Protein AF-A0A8T5TMB3-F1 (afdb_monomer)

Radius of gyration: 15.66 Å; Cα contacts (8 Å, |Δi|>4): 153; chains: 1; bounding box: 39×26×46 Å

Structure (mmCIF, N/CA/C/O backbone):
data_AF-A0A8T5TMB3-F1
#
_entry.id   AF-A0A8T5TMB3-F1
#
loop_
_atom_site.group_PDB
_atom_site.id
_atom_site.type_symbol
_atom_site.label_atom_id
_atom_site.label_alt_id
_atom_site.label_comp_id
_atom_site.label_asym_id
_atom_site.label_entity_id
_atom_site.label_seq_id
_atom_site.pdbx_PDB_ins_code
_atom_site.Cartn_x
_atom_site.Cartn_y
_atom_site.Cartn_z
_atom_site.occupancy
_atom_site.B_iso_or_equiv
_atom_site.auth_seq_id
_atom_site.auth_comp_id
_atom_site.auth_asym_id
_atom_site.auth_atom_id
_atom_site.pdbx_PDB_model_num
ATOM 1 N N . MET A 1 1 ? -7.962 -0.215 -18.613 1.00 55.12 1 MET A N 1
ATOM 2 C CA . MET A 1 1 ? -7.449 0.287 -17.325 1.00 55.12 1 MET A CA 1
ATOM 3 C C . MET A 1 1 ? -5.938 0.270 -17.401 1.00 55.12 1 MET A C 1
ATOM 5 O O . MET A 1 1 ? -5.398 -0.727 -17.871 1.00 55.12 1 MET A O 1
ATOM 9 N N . SER A 1 2 ? -5.274 1.364 -17.041 1.00 71.50 2 SER A N 1
ATOM 10 C CA . SER A 1 2 ? -3.811 1.391 -16.926 1.00 71.50 2 SER A CA 1
ATOM 11 C C . SER A 1 2 ? -3.353 0.555 -15.717 1.00 71.50 2 SER A C 1
ATOM 13 O O . SER A 1 2 ? -4.128 0.351 -14.783 1.00 71.50 2 SER A O 1
ATOM 15 N N . ARG A 1 3 ? -2.110 0.050 -15.717 1.00 74.00 3 ARG A N 1
ATOM 16 C CA . ARG A 1 3 ? -1.543 -0.729 -14.592 1.00 74.00 3 ARG A CA 1
ATOM 17 C C . ARG A 1 3 ? -1.651 0.045 -13.266 1.00 74.00 3 ARG A C 1
ATOM 19 O O . ARG A 1 3 ? -2.140 -0.473 -12.269 1.00 74.00 3 ARG A O 1
ATOM 26 N N . THR A 1 4 ? -1.335 1.335 -13.295 1.00 78.31 4 THR A N 1
ATOM 27 C CA . THR A 1 4 ? -1.426 2.238 -12.140 1.00 78.31 4 THR A CA 1
ATOM 28 C C . THR A 1 4 ? -2.857 2.390 -11.600 1.00 78.31 4 THR A C 1
ATOM 30 O O . THR A 1 4 ? -3.057 2.427 -10.386 1.00 78.31 4 THR A O 1
ATOM 33 N N . GLU A 1 5 ? -3.874 2.415 -12.472 1.00 83.38 5 GLU A N 1
ATOM 34 C CA . GLU A 1 5 ? -5.285 2.404 -12.047 1.00 83.38 5 GLU A CA 1
ATOM 35 C C . GLU A 1 5 ? -5.655 1.101 -11.327 1.00 83.38 5 GLU A C 1
ATOM 37 O O . GLU A 1 5 ? -6.440 1.131 -10.379 1.00 83.38 5 GLU A O 1
ATOM 42 N N . GLN A 1 6 ? -5.088 -0.035 -11.748 1.00 87.50 6 GLN A N 1
ATOM 43 C CA . GLN A 1 6 ? -5.329 -1.328 -11.104 1.00 87.50 6 GLN A CA 1
ATOM 44 C C . GLN A 1 6 ? -4.729 -1.362 -9.698 1.00 87.50 6 GLN A C 1
ATOM 46 O O . GLN A 1 6 ? -5.440 -1.709 -8.757 1.00 87.50 6 GLN A O 1
ATOM 51 N N . HIS A 1 7 ? -3.478 -0.929 -9.521 1.00 90.31 7 HIS A N 1
ATOM 52 C CA . HIS A 1 7 ? -2.852 -0.888 -8.195 1.00 90.31 7 HIS A CA 1
ATOM 53 C C . HIS A 1 7 ? -3.610 0.020 -7.224 1.00 90.31 7 HIS A C 1
ATOM 55 O O . HIS A 1 7 ? -3.914 -0.384 -6.099 1.00 90.31 7 HIS A O 1
ATOM 61 N N . ALA A 1 8 ? -3.997 1.219 -7.675 1.00 92.50 8 ALA A N 1
ATOM 62 C CA . ALA A 1 8 ? -4.831 2.126 -6.891 1.00 92.50 8 ALA A CA 1
ATOM 63 C C . ALA A 1 8 ? -6.172 1.484 -6.496 1.00 92.50 8 ALA A C 1
ATOM 65 O O . ALA A 1 8 ? -6.583 1.580 -5.337 1.00 92.50 8 ALA A O 1
ATOM 66 N N . ALA A 1 9 ? -6.838 0.807 -7.437 1.00 93.94 9 ALA A N 1
ATOM 67 C CA . ALA A 1 9 ? -8.110 0.138 -7.187 1.00 93.94 9 ALA A CA 1
ATOM 68 C C . ALA A 1 9 ? -7.972 -1.017 -6.184 1.00 93.94 9 ALA A C 1
ATOM 70 O O . ALA A 1 9 ? -8.788 -1.126 -5.269 1.00 93.94 9 ALA A O 1
ATOM 71 N N . PHE A 1 10 ? -6.935 -1.847 -6.313 1.00 93.62 10 PHE A N 1
ATOM 72 C CA . PHE A 1 10 ? -6.689 -2.963 -5.403 1.00 93.62 10 PHE A CA 1
ATOM 73 C C . PHE A 1 10 ? -6.391 -2.496 -3.982 1.00 93.62 10 PHE A C 1
ATOM 75 O O . PHE A 1 10 ? -7.020 -2.972 -3.034 1.00 93.62 10 PHE A O 1
ATOM 82 N N . GLY A 1 11 ? -5.485 -1.529 -3.823 1.00 95.50 11 GLY A N 1
ATOM 83 C CA . GLY A 1 11 ? -5.178 -0.984 -2.505 1.00 95.50 11 GLY A CA 1
ATOM 84 C C . GLY A 1 11 ? -6.400 -0.336 -1.858 1.00 95.50 11 GLY A C 1
ATOM 85 O O . GLY A 1 11 ? -6.679 -0.599 -0.687 1.00 95.50 11 GLY A O 1
ATOM 86 N N . PHE A 1 12 ? -7.182 0.435 -2.625 1.00 97.19 12 PHE A N 1
ATOM 87 C CA . PHE A 1 12 ? -8.439 1.008 -2.143 1.00 97.19 12 PHE A CA 1
ATOM 88 C C . PHE A 1 12 ? -9.435 -0.070 -1.700 1.00 97.19 12 PHE A C 1
ATOM 90 O O . PHE A 1 12 ? -9.963 0.027 -0.597 1.00 97.19 12 PHE A O 1
ATOM 97 N N . LEU A 1 13 ? -9.674 -1.104 -2.513 1.00 96.50 13 LEU A N 1
ATOM 98 C CA . LEU A 1 13 ? -10.630 -2.176 -2.210 1.00 96.50 13 LEU A CA 1
ATOM 99 C C . LEU A 1 13 ? -10.287 -2.888 -0.890 1.00 96.50 13 LEU A C 1
ATOM 101 O O . LEU A 1 13 ? -11.155 -3.098 -0.037 1.00 96.50 13 LEU A O 1
ATOM 105 N N . ILE A 1 14 ? -9.010 -3.235 -0.713 1.00 96.69 14 ILE A N 1
ATOM 106 C CA . ILE A 1 14 ? -8.526 -3.932 0.483 1.00 96.69 14 ILE A CA 1
ATOM 107 C C . ILE A 1 14 ? -8.619 -3.009 1.700 1.00 96.69 14 ILE A C 1
ATOM 109 O O . ILE A 1 14 ? -9.196 -3.385 2.721 1.00 96.69 14 ILE A O 1
ATOM 113 N N . TYR A 1 15 ? -8.107 -1.780 1.593 1.00 97.88 15 TYR A N 1
ATOM 114 C CA . TYR A 1 15 ? -8.109 -0.843 2.713 1.00 97.88 15 TYR A CA 1
ATOM 115 C C . TYR A 1 15 ? -9.520 -0.407 3.115 1.00 97.88 15 TYR A C 1
ATOM 117 O O . TYR A 1 15 ? -9.805 -0.294 4.303 1.00 97.88 15 TYR A O 1
ATOM 125 N N . TYR A 1 16 ? -10.425 -0.202 2.157 1.00 98.00 16 TYR A N 1
ATOM 126 C CA . TYR A 1 16 ? -11.810 0.169 2.443 1.00 98.00 16 TYR A CA 1
ATOM 127 C C . TYR A 1 16 ? -12.529 -0.927 3.237 1.00 98.00 16 TYR A C 1
ATOM 129 O O . TYR A 1 16 ? -13.231 -0.633 4.203 1.00 98.00 16 TYR A O 1
ATOM 137 N N . SER A 1 17 ? -12.271 -2.196 2.906 1.00 97.50 17 SER A N 1
ATOM 138 C CA . SER A 1 17 ? -12.783 -3.336 3.674 1.00 97.50 17 SER A CA 1
ATOM 139 C C . SER A 1 17 ? -12.244 -3.333 5.110 1.00 97.50 17 SER A C 1
ATOM 141 O O . SER A 1 17 ? -13.013 -3.481 6.058 1.00 97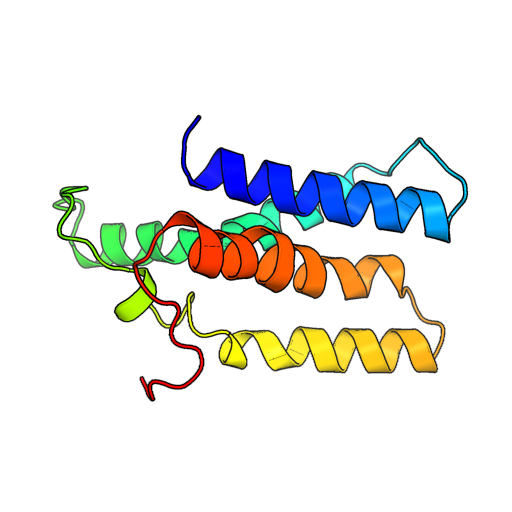.50 17 SER A O 1
ATOM 143 N N . ILE A 1 18 ? -10.940 -3.089 5.290 1.00 96.50 18 ILE A N 1
ATOM 144 C CA . ILE A 1 18 ? -10.317 -2.954 6.618 1.00 96.50 18 ILE A CA 1
ATOM 145 C C . ILE A 1 18 ? -10.936 -1.786 7.393 1.00 96.50 18 ILE A C 1
ATOM 147 O O . ILE A 1 18 ? -11.274 -1.938 8.564 1.00 96.50 18 ILE A O 1
ATOM 151 N N . TYR A 1 19 ? -11.127 -0.637 6.744 1.00 97.38 19 TYR A N 1
ATOM 152 C CA . TYR A 1 19 ? -11.714 0.553 7.350 1.00 97.38 19 TYR A CA 1
ATOM 153 C C . TYR A 1 19 ? -13.131 0.287 7.871 1.00 97.38 19 TYR A C 1
ATOM 155 O O . TYR A 1 19 ? -13.421 0.616 9.024 1.00 97.38 19 TYR A O 1
ATOM 163 N N . ILE A 1 20 ? -13.993 -0.342 7.062 1.00 97.75 20 ILE A N 1
ATOM 164 C CA . ILE A 1 20 ? -15.359 -0.700 7.471 1.00 97.75 20 ILE A CA 1
ATOM 165 C C . ILE A 1 20 ? -15.320 -1.657 8.661 1.00 97.75 20 ILE A C 1
ATOM 167 O O . ILE A 1 20 ? -16.009 -1.421 9.649 1.00 97.75 20 ILE A O 1
ATOM 171 N N . LEU A 1 21 ? -14.503 -2.712 8.598 1.00 96.50 21 LEU A N 1
ATOM 172 C CA . LEU A 1 21 ? -14.411 -3.698 9.677 1.00 96.50 21 LEU A CA 1
ATOM 173 C C . LEU A 1 21 ? -13.883 -3.091 10.983 1.00 96.50 21 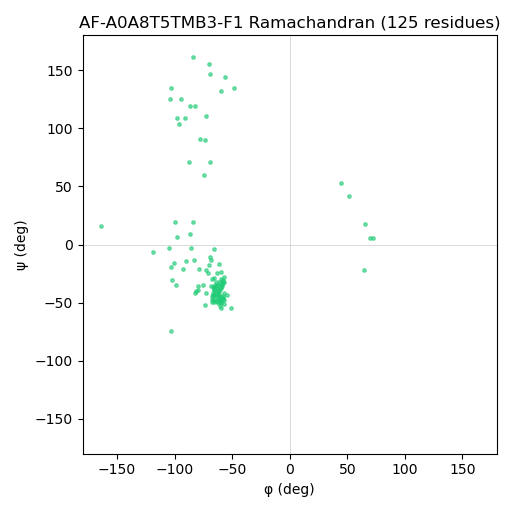LEU A C 1
ATOM 175 O O . LEU A 1 21 ? -14.321 -3.483 12.060 1.00 96.50 21 LEU A O 1
ATOM 179 N N . TRP A 1 22 ? -12.964 -2.129 10.897 1.00 94.12 22 TRP A N 1
ATOM 180 C CA . TRP A 1 22 ? -12.358 -1.498 12.067 1.00 94.12 22 TRP A CA 1
ATOM 181 C C . TRP A 1 22 ? -13.252 -0.423 12.695 1.00 94.12 22 TRP A C 1
ATOM 183 O O . TRP A 1 22 ? -13.294 -0.284 13.915 1.00 94.12 22 TRP A O 1
ATOM 193 N N . THR A 1 23 ? -13.938 0.376 11.875 1.00 95.25 23 THR A N 1
ATOM 194 C CA . THR A 1 23 ? -14.691 1.556 12.342 1.00 95.25 23 THR A CA 1
ATOM 195 C C . THR A 1 23 ? -16.199 1.345 12.404 1.00 95.25 23 THR A C 1
ATOM 197 O O . THR A 1 23 ? -16.892 2.124 13.053 1.00 95.25 23 THR A O 1
ATOM 200 N N . GLY A 1 24 ? -16.723 0.347 11.691 1.00 96.94 24 GLY A N 1
ATOM 201 C CA . GLY A 1 24 ? -18.155 0.183 11.437 1.00 96.94 24 GLY A CA 1
ATOM 202 C C . GLY A 1 24 ? -18.752 1.231 10.487 1.00 96.94 24 GLY A C 1
ATOM 203 O O . GLY A 1 24 ? -19.967 1.255 10.305 1.00 96.94 24 GLY A O 1
ATOM 204 N N . SER A 1 25 ? -17.937 2.111 9.888 1.00 96.38 25 SER A N 1
ATOM 205 C CA . SER A 1 25 ? -18.395 3.203 9.023 1.00 96.38 25 SER A CA 1
ATOM 206 C C . SER A 1 25 ? -18.182 2.889 7.544 1.00 96.38 25 SER A C 1
ATOM 208 O O . SER A 1 25 ? -17.092 2.509 7.125 1.00 96.38 25 SER A O 1
ATOM 210 N N . PHE A 1 26 ? -19.202 3.157 6.726 1.00 96.81 26 PHE A N 1
ATOM 211 C CA . PHE A 1 26 ? -19.088 3.157 5.262 1.00 96.81 26 PHE A CA 1
ATOM 212 C C . PHE A 1 26 ? -18.551 4.484 4.704 1.00 96.81 26 PHE A C 1
ATOM 214 O O . PHE A 1 26 ? -18.170 4.556 3.535 1.00 96.81 26 PHE A O 1
ATOM 221 N N . ILE A 1 27 ? -18.514 5.538 5.524 1.00 96.75 27 ILE A N 1
ATOM 222 C CA . ILE A 1 27 ? -18.059 6.872 5.129 1.00 96.75 27 ILE A CA 1
ATOM 223 C C . ILE A 1 27 ? -16.592 7.009 5.522 1.00 96.75 27 ILE A C 1
ATOM 225 O O . ILE A 1 27 ? -16.278 7.213 6.694 1.00 96.75 27 ILE A O 1
ATOM 229 N N . MET A 1 28 ? -15.703 6.903 4.536 1.00 96.44 28 MET A N 1
ATOM 230 C CA . MET A 1 28 ? -14.262 7.032 4.732 1.00 96.44 28 MET A CA 1
ATOM 231 C C . MET A 1 28 ? -13.806 8.476 4.469 1.00 96.44 28 MET A C 1
ATOM 233 O O . MET A 1 28 ? -14.063 9.004 3.385 1.00 96.44 28 MET A O 1
ATOM 237 N N . PRO A 1 29 ? -13.111 9.128 5.420 1.00 96.12 29 PRO A N 1
ATOM 238 C CA . PRO A 1 29 ? -12.555 10.458 5.201 1.00 96.12 29 PRO A CA 1
ATOM 239 C C . PRO A 1 29 ? -11.629 10.522 3.981 1.00 96.12 29 PRO A C 1
ATOM 241 O O . PRO A 1 29 ? -10.849 9.604 3.721 1.00 96.12 29 PRO A O 1
ATOM 244 N N . SER A 1 30 ? -11.663 11.646 3.264 1.00 96.00 30 SER A N 1
ATOM 245 C CA . SER A 1 30 ? -10.925 11.831 2.006 1.00 96.00 30 SER A CA 1
ATOM 246 C C . SER A 1 30 ? -9.414 11.654 2.144 1.00 96.00 30 SER A C 1
ATOM 248 O O . SER A 1 30 ? -8.781 11.124 1.237 1.00 96.00 30 SER A O 1
ATOM 250 N N . TYR A 1 31 ? -8.825 12.027 3.282 1.00 95.88 31 TYR A N 1
ATOM 251 C CA . TYR A 1 31 ? -7.388 11.853 3.504 1.00 95.88 31 TYR A CA 1
ATOM 252 C C . TYR A 1 31 ? -6.968 10.376 3.528 1.00 95.88 31 TYR A C 1
ATOM 254 O O . TYR A 1 31 ? -5.882 10.061 3.047 1.00 95.88 31 TYR A O 1
ATOM 262 N N . TYR A 1 32 ? -7.819 9.4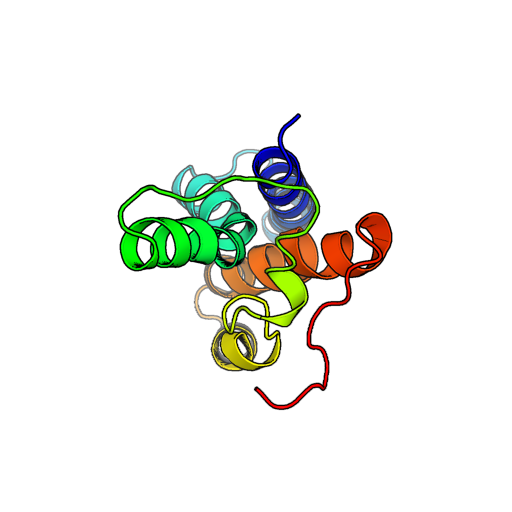59 4.005 1.00 96.81 32 TYR A N 1
ATOM 263 C CA . TYR A 1 32 ? -7.565 8.019 3.900 1.00 96.81 32 TYR A CA 1
ATOM 264 C C . TYR A 1 32 ? -7.585 7.550 2.445 1.00 96.81 32 TYR A C 1
ATOM 266 O O . TYR A 1 32 ? -6.692 6.813 2.037 1.00 96.81 32 TYR A O 1
ATOM 274 N N . ILE A 1 33 ? -8.563 8.022 1.661 1.00 96.50 33 ILE A N 1
ATOM 275 C CA . ILE A 1 33 ? -8.709 7.697 0.233 1.00 96.50 33 ILE A CA 1
ATOM 276 C C . ILE A 1 33 ? -7.471 8.157 -0.545 1.00 96.50 33 ILE A C 1
ATOM 278 O O . ILE A 1 33 ? -6.836 7.365 -1.238 1.00 96.50 33 ILE A O 1
ATOM 282 N N . SER A 1 34 ? -7.089 9.425 -0.396 1.00 95.94 34 SER A N 1
ATOM 283 C CA . SER A 1 34 ? -5.921 9.977 -1.083 1.00 95.94 34 SER A CA 1
ATOM 284 C C . SER A 1 34 ? -4.636 9.257 -0.678 1.00 95.94 34 SER A C 1
ATOM 286 O O . SER A 1 34 ? -3.798 8.972 -1.530 1.00 95.94 34 SER A O 1
ATOM 288 N N . SER A 1 35 ? -4.496 8.919 0.608 1.00 96.50 35 SER A N 1
ATOM 289 C CA . SER A 1 35 ? -3.307 8.231 1.115 1.00 96.50 35 SER A CA 1
ATOM 290 C C 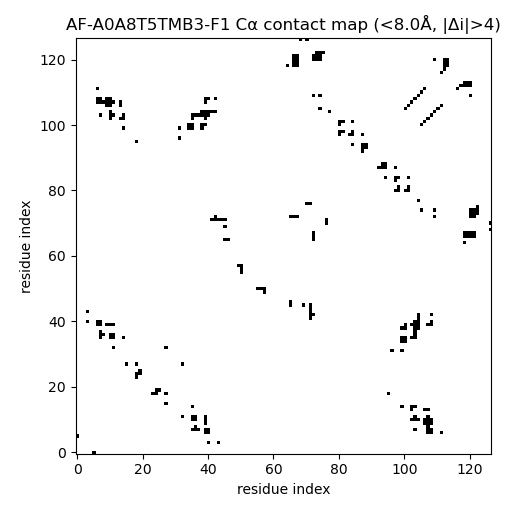. SER A 1 35 ? -3.207 6.805 0.578 1.00 96.50 35 SER A C 1
ATOM 292 O O . SER A 1 35 ? -2.129 6.409 0.142 1.00 96.50 35 SER A O 1
ATOM 294 N N . ILE A 1 36 ? -4.305 6.036 0.564 1.00 97.75 36 ILE A N 1
ATOM 295 C CA . ILE A 1 36 ? -4.255 4.663 0.048 1.00 97.75 36 ILE A CA 1
ATOM 296 C C . ILE A 1 36 ? -3.972 4.646 -1.449 1.00 97.75 36 ILE A C 1
ATOM 298 O O . ILE A 1 36 ? -3.133 3.864 -1.884 1.00 97.75 36 ILE A O 1
ATOM 302 N N . ILE A 1 37 ? -4.582 5.545 -2.226 1.00 96.25 37 ILE A N 1
ATOM 303 C CA . ILE A 1 37 ? -4.294 5.665 -3.659 1.00 96.25 37 ILE A CA 1
ATOM 304 C C . ILE A 1 37 ? -2.813 5.994 -3.863 1.00 96.25 37 ILE A C 1
ATOM 306 O O . ILE A 1 37 ? -2.141 5.286 -4.607 1.00 96.25 37 ILE A O 1
ATOM 310 N N . PHE A 1 38 ? -2.290 7.004 -3.158 1.00 95.44 38 PHE A N 1
ATOM 311 C CA . PHE A 1 38 ? -0.888 7.410 -3.256 1.00 95.44 38 PHE A CA 1
ATOM 312 C C . PHE A 1 38 ? 0.076 6.263 -2.937 1.00 95.44 38 PHE A C 1
ATOM 314 O O . PHE A 1 38 ? 0.965 5.972 -3.733 1.00 95.44 38 PHE A O 1
ATOM 321 N N . PHE A 1 39 ? -0.103 5.579 -1.805 1.00 96.44 39 PHE A N 1
ATOM 322 C CA . PHE A 1 39 ? 0.788 4.483 -1.422 1.00 96.44 39 PHE A CA 1
ATOM 323 C C . PHE A 1 39 ? 0.669 3.270 -2.347 1.00 96.44 39 PHE A C 1
ATOM 325 O O . PHE A 1 39 ? 1.665 2.590 -2.571 1.00 96.44 39 PHE A O 1
ATOM 332 N N . SER A 1 40 ? -0.504 3.031 -2.936 1.00 95.25 40 SER A N 1
ATOM 333 C CA . SER A 1 40 ? -0.703 1.929 -3.886 1.00 95.25 40 SER A CA 1
ATOM 334 C C . SER A 1 40 ? -0.010 2.146 -5.227 1.00 95.25 40 SER A C 1
ATOM 336 O O . SER A 1 40 ? 0.303 1.180 -5.910 1.00 95.25 40 SER A O 1
ATOM 338 N N . ILE A 1 41 ? 0.250 3.396 -5.611 1.00 92.56 41 ILE A N 1
ATOM 339 C CA . ILE A 1 41 ? 0.975 3.734 -6.847 1.00 92.56 41 ILE A CA 1
ATOM 340 C C . ILE A 1 41 ? 2.412 4.191 -6.577 1.00 92.56 41 ILE A C 1
ATOM 342 O O . ILE A 1 41 ? 3.148 4.486 -7.509 1.00 92.56 41 ILE A O 1
ATOM 346 N N . CYS A 1 42 ? 2.814 4.295 -5.307 1.00 91.31 42 CYS A N 1
ATOM 347 C CA . CYS A 1 42 ? 4.112 4.836 -4.917 1.00 91.31 42 CYS A CA 1
ATOM 348 C C . CYS A 1 42 ? 5.296 4.092 -5.563 1.00 91.31 42 CYS A C 1
ATOM 350 O O . CYS A 1 42 ? 6.208 4.783 -6.026 1.00 91.31 42 CYS A O 1
ATOM 352 N N . PRO A 1 43 ? 5.293 2.746 -5.668 1.00 88.94 43 PRO A N 1
ATOM 353 C CA . PRO A 1 43 ? 6.362 2.035 -6.368 1.00 88.94 43 PRO A CA 1
ATOM 354 C C . PRO A 1 43 ? 6.504 2.436 -7.849 1.00 88.94 43 PRO A C 1
ATOM 356 O O . PRO A 1 43 ? 7.627 2.624 -8.305 1.00 88.94 43 PRO A O 1
ATOM 359 N N . ASP A 1 44 ? 5.395 2.695 -8.558 1.00 86.25 44 ASP A N 1
ATOM 360 C CA . ASP A 1 44 ? 5.369 3.124 -9.976 1.00 86.25 44 ASP A CA 1
ATOM 361 C C . ASP A 1 44 ? 5.898 4.549 -10.220 1.00 86.25 44 ASP A C 1
ATOM 363 O O . ASP A 1 44 ? 6.099 4.969 -11.365 1.00 86.25 44 ASP A O 1
ATOM 367 N N . LEU A 1 45 ? 6.113 5.349 -9.168 1.00 84.56 45 LEU A N 1
ATOM 368 C CA . LEU A 1 45 ? 6.670 6.699 -9.322 1.00 84.56 45 LEU A CA 1
ATOM 369 C C . LEU A 1 45 ? 8.136 6.670 -9.781 1.00 84.56 45 LEU A C 1
ATOM 371 O O . LEU A 1 45 ? 8.676 7.687 -10.225 1.00 84.56 45 LEU A O 1
ATOM 375 N N . ASP A 1 46 ? 8.786 5.511 -9.724 1.00 78.88 46 ASP A N 1
ATOM 376 C CA . ASP A 1 46 ? 10.103 5.277 -10.301 1.00 78.88 46 ASP A CA 1
ATOM 377 C C . ASP A 1 46 ? 10.158 5.535 -11.814 1.00 78.88 46 ASP A C 1
ATOM 379 O O . ASP A 1 46 ? 11.173 6.030 -12.313 1.00 78.88 46 ASP A O 1
ATOM 383 N N . ALA A 1 47 ? 9.060 5.314 -12.539 1.00 74.50 47 ALA A N 1
ATOM 384 C CA . ALA A 1 47 ? 8.935 5.619 -13.957 1.00 74.50 47 ALA A CA 1
ATOM 385 C C . ALA A 1 47 ? 9.202 7.108 -14.239 1.00 74.50 47 ALA A C 1
ATOM 387 O O . ALA A 1 47 ? 9.819 7.451 -15.250 1.00 74.50 47 ALA A O 1
ATOM 388 N N . ILE A 1 48 ? 8.836 8.002 -13.311 1.00 73.94 48 ILE A N 1
ATOM 389 C CA . ILE A 1 48 ? 9.142 9.439 -13.395 1.00 73.94 48 ILE A CA 1
ATOM 390 C C . ILE A 1 48 ? 10.654 9.662 -13.275 1.00 73.94 48 ILE A C 1
ATOM 392 O O . ILE A 1 48 ? 11.243 10.417 -14.053 1.00 73.94 48 ILE A O 1
ATOM 396 N N . VAL A 1 49 ? 11.311 8.974 -12.338 1.00 73.44 49 VAL A N 1
ATOM 397 C CA . VAL A 1 49 ? 12.770 9.046 -12.160 1.00 73.44 49 VAL A CA 1
ATOM 398 C C . VAL A 1 49 ? 13.488 8.545 -13.415 1.00 73.44 49 VAL A C 1
ATOM 400 O O . VAL A 1 49 ? 14.431 9.187 -13.890 1.00 73.44 49 VAL A O 1
ATOM 403 N N . PHE A 1 50 ? 13.030 7.436 -13.996 1.00 71.06 50 PHE A N 1
ATOM 404 C CA . PHE A 1 50 ? 13.564 6.906 -15.250 1.00 71.06 50 PHE A CA 1
ATOM 405 C C . PHE A 1 50 ? 13.343 7.858 -16.429 1.00 71.06 50 PHE A C 1
ATOM 407 O O . PHE A 1 50 ? 14.281 8.101 -17.197 1.00 71.06 50 PHE A O 1
ATOM 414 N N . TYR A 1 51 ? 12.158 8.460 -16.540 1.00 71.06 51 TYR A N 1
ATOM 415 C CA . TYR A 1 51 ? 11.842 9.460 -17.560 1.00 71.06 51 TYR A CA 1
ATOM 416 C C . TYR A 1 51 ? 12.793 10.666 -17.496 1.00 71.06 51 TYR A C 1
ATOM 418 O O . TYR A 1 51 ? 13.366 11.067 -18.518 1.00 71.06 51 TYR A O 1
ATOM 426 N N . ILE A 1 52 ? 13.037 11.194 -16.289 1.00 75.19 52 ILE A N 1
ATOM 427 C CA . ILE A 1 52 ? 13.977 12.300 -16.053 1.00 75.19 52 ILE A CA 1
ATOM 428 C C . ILE A 1 52 ? 15.403 11.884 -16.438 1.00 75.19 52 ILE A C 1
ATOM 430 O O . ILE A 1 52 ? 16.064 12.578 -17.215 1.00 75.19 52 ILE A O 1
ATOM 434 N N . ARG A 1 53 ? 15.880 10.724 -15.958 1.00 73.56 53 ARG A N 1
ATOM 435 C CA . ARG A 1 53 ? 17.236 10.217 -16.250 1.00 73.56 53 ARG A CA 1
ATOM 436 C C . ARG A 1 53 ? 17.483 10.013 -17.745 1.00 73.56 53 ARG A C 1
ATOM 438 O O . ARG A 1 53 ? 18.582 10.274 -18.230 1.00 73.56 53 ARG A O 1
ATOM 445 N N . LYS A 1 54 ? 16.468 9.579 -18.495 1.00 71.94 54 LYS A N 1
ATOM 446 C CA . LYS A 1 54 ? 16.547 9.363 -19.948 1.00 71.94 54 LYS A CA 1
ATOM 447 C C . LYS A 1 54 ? 16.258 10.629 -20.769 1.00 71.94 54 LYS A C 1
ATOM 449 O O . LYS A 1 54 ? 16.171 10.537 -21.994 1.00 71.94 54 LYS A O 1
ATOM 454 N N . LYS A 1 55 ? 16.146 11.806 -20.133 1.00 75.94 55 LYS A N 1
ATOM 455 C CA . LYS A 1 55 ? 15.867 13.106 -20.780 1.00 75.94 55 LYS A CA 1
ATOM 456 C C . LYS A 1 55 ? 14.640 13.056 -21.702 1.00 75.94 55 LYS A C 1
ATOM 458 O O . LYS A 1 55 ? 14.687 13.557 -22.823 1.00 75.94 55 LYS A O 1
ATOM 463 N N . GLY A 1 56 ? 13.576 12.380 -21.272 1.00 64.69 56 GLY A N 1
ATOM 464 C CA . GLY A 1 56 ? 12.339 12.257 -22.047 1.00 64.69 56 GLY A CA 1
ATOM 465 C C . GLY A 1 56 ? 12.411 11.342 -23.276 1.00 64.69 56 GLY A C 1
ATOM 466 O O . GLY A 1 56 ? 11.433 11.232 -24.004 1.00 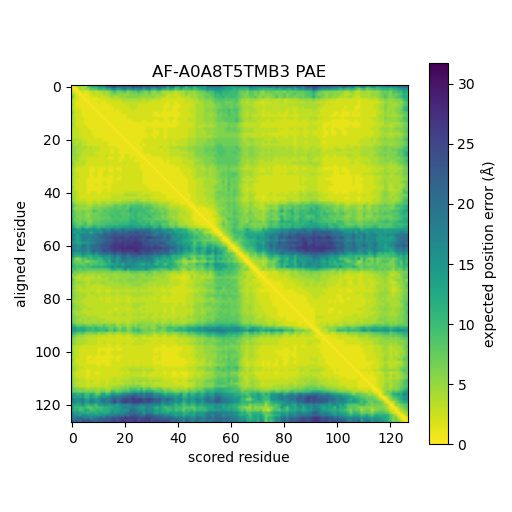64.69 56 GLY A O 1
ATOM 467 N N . LYS A 1 57 ? 13.525 10.631 -23.507 1.00 61.72 57 LYS A N 1
ATOM 468 C CA . LYS A 1 57 ? 13.646 9.618 -24.579 1.00 61.72 57 LYS A CA 1
ATOM 469 C C . LYS A 1 57 ? 13.107 8.243 -24.170 1.00 61.72 57 LYS A C 1
ATOM 471 O O . LYS A 1 57 ? 13.508 7.227 -24.734 1.00 61.72 57 LYS A O 1
ATOM 476 N N . PHE A 1 58 ? 12.267 8.205 -23.144 1.00 60.59 58 PHE A N 1
ATOM 477 C CA . PHE A 1 58 ? 11.738 6.972 -22.593 1.00 60.59 58 PHE A CA 1
ATOM 478 C C . PHE A 1 58 ? 10.714 6.383 -23.565 1.00 60.59 58 PHE A C 1
ATOM 480 O O . PHE A 1 58 ? 9.646 6.958 -23.769 1.00 60.59 58 PHE A O 1
ATOM 487 N N . LYS A 1 59 ? 11.054 5.261 -24.201 1.00 58.16 59 LYS A N 1
ATOM 488 C CA . LYS A 1 59 ? 10.066 4.430 -24.881 1.00 58.16 59 LYS A CA 1
ATOM 489 C C . LYS A 1 59 ? 9.509 3.487 -23.820 1.00 58.16 59 LYS A C 1
ATOM 491 O O . LYS A 1 59 ? 10.275 2.741 -23.227 1.00 58.16 59 LYS A O 1
ATOM 496 N N . LEU A 1 60 ? 8.204 3.563 -23.564 1.00 54.31 60 LEU A N 1
ATOM 497 C CA . LEU A 1 60 ? 7.460 2.506 -22.876 1.00 54.31 60 LEU A CA 1
ATOM 498 C C . LEU A 1 60 ? 7.392 1.312 -23.836 1.00 54.31 60 LEU A C 1
ATOM 500 O O . LEU A 1 60 ? 6.375 1.083 -24.485 1.00 54.31 60 LEU A O 1
ATOM 504 N N . ASP A 1 61 ? 8.520 0.643 -24.046 1.00 53.66 61 ASP A N 1
ATOM 505 C CA . ASP A 1 61 ? 8.542 -0.649 -24.711 1.00 53.66 61 ASP A CA 1
ATOM 506 C C . ASP A 1 61 ? 8.251 -1.755 -23.691 1.00 53.66 61 ASP A C 1
ATOM 508 O O . ASP A 1 61 ? 8.354 -1.579 -22.476 1.00 53.66 61 ASP A O 1
ATOM 512 N N . THR A 1 62 ? 7.858 -2.919 -24.197 1.00 50.47 62 THR A N 1
ATOM 513 C CA . THR A 1 62 ? 7.654 -4.139 -23.404 1.00 50.47 62 THR A CA 1
ATOM 514 C C . THR A 1 62 ? 8.953 -4.677 -22.788 1.00 50.47 62 THR A C 1
ATOM 516 O O . THR A 1 62 ? 8.913 -5.661 -22.057 1.00 50.47 62 THR A O 1
ATOM 519 N N . GLU A 1 63 ? 10.105 -4.064 -23.089 1.00 44.41 63 GLU A N 1
ATOM 520 C CA . GLU A 1 63 ? 11.415 -4.433 -22.543 1.00 44.41 63 GLU A CA 1
ATOM 521 C C . GLU A 1 63 ? 11.750 -3.689 -21.240 1.00 44.41 63 GLU A C 1
ATOM 523 O O . GLU A 1 63 ? 12.653 -4.108 -20.511 1.00 44.41 63 GLU A O 1
ATOM 528 N N . PHE A 1 64 ? 11.025 -2.617 -20.893 1.00 55.53 64 PHE A N 1
ATOM 529 C CA . PHE A 1 64 ? 11.235 -1.914 -19.631 1.00 55.53 64 PHE A CA 1
ATOM 530 C C . PHE A 1 64 ? 10.702 -2.707 -18.426 1.00 55.53 64 PHE A C 1
ATOM 532 O O . PHE A 1 64 ? 9.571 -2.558 -17.968 1.00 55.53 64 PHE A O 1
ATOM 539 N N . GLN A 1 65 ? 11.5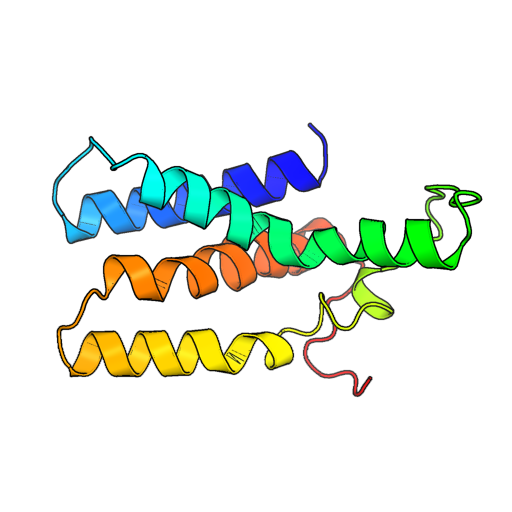87 -3.531 -17.876 1.00 62.62 65 GLN A N 1
ATOM 540 C CA . GLN A 1 65 ? 11.392 -4.337 -16.675 1.00 62.62 65 GLN A CA 1
ATOM 541 C C . GLN A 1 65 ? 11.759 -3.555 -15.399 1.00 62.62 65 GLN A C 1
ATOM 543 O O . GLN A 1 65 ? 12.781 -3.825 -14.755 1.00 62.62 65 GLN A O 1
ATOM 548 N N . HIS A 1 66 ? 10.955 -2.553 -15.013 1.00 73.69 66 HIS A N 1
ATOM 549 C CA . HIS A 1 66 ? 11.225 -1.806 -13.769 1.00 73.69 66 HIS A CA 1
ATOM 550 C C . HIS A 1 66 ? 11.077 -2.630 -12.499 1.00 73.69 66 HIS A C 1
ATOM 552 O O . HIS A 1 66 ? 11.840 -2.405 -11.565 1.00 73.69 66 HIS A O 1
ATOM 558 N N . HIS A 1 67 ? 10.228 -3.657 -12.493 1.00 70.62 67 HIS A N 1
ATOM 559 C CA . HIS A 1 67 ? 10.061 -4.528 -11.326 1.00 70.62 67 HIS A CA 1
ATOM 560 C C . HIS A 1 67 ? 11.380 -5.187 -10.876 1.00 70.62 67 HIS A C 1
ATOM 562 O O . HIS A 1 67 ? 11.567 -5.457 -9.691 1.00 70.62 67 HIS A O 1
ATOM 568 N N . PHE A 1 68 ? 12.324 -5.396 -11.805 1.00 62.09 68 PHE A N 1
ATOM 569 C CA . PHE A 1 68 ? 13.637 -5.993 -11.532 1.00 62.09 68 PHE A CA 1
ATOM 570 C C . PHE A 1 68 ? 14.793 -5.000 -11.413 1.00 62.09 68 PHE A C 1
ATOM 572 O O . PHE A 1 68 ? 15.877 -5.387 -10.986 1.00 62.09 68 PHE A O 1
ATOM 579 N N . SER A 1 69 ? 14.609 -3.761 -11.863 1.00 65.44 69 SER A N 1
ATOM 580 C CA . SER A 1 69 ? 15.692 -2.772 -11.971 1.00 65.44 69 SER A CA 1
ATOM 581 C C . SER A 1 69 ? 15.464 -1.529 -11.118 1.00 65.44 69 SER A C 1
ATOM 583 O O . SER A 1 69 ? 16.352 -0.681 -10.998 1.00 65.44 69 SER A O 1
ATOM 585 N N . SER A 1 70 ? 14.290 -1.421 -10.503 1.00 75.31 70 SER A N 1
ATOM 586 C CA . SER A 1 70 ? 13.919 -0.310 -9.654 1.00 75.31 70 SER A CA 1
ATOM 587 C C . SER A 1 70 ? 13.979 -0.676 -8.187 1.00 75.31 70 SER A C 1
ATOM 589 O O . SER A 1 70 ? 13.298 -1.584 -7.719 1.00 75.31 70 SER A O 1
ATOM 591 N N . ILE A 1 71 ? 14.729 0.115 -7.423 1.00 79.94 71 ILE A N 1
ATOM 592 C CA . ILE A 1 71 ? 14.741 0.024 -5.961 1.00 79.94 71 ILE A CA 1
ATOM 593 C C . ILE A 1 71 ? 13.347 0.259 -5.351 1.00 79.94 71 ILE A C 1
ATOM 595 O O . ILE A 1 71 ? 13.080 -0.222 -4.255 1.00 79.94 71 ILE A O 1
ATOM 599 N N . ALA A 1 72 ? 12.450 0.954 -6.063 1.00 85.06 72 ALA A N 1
ATOM 600 C CA . ALA A 1 72 ? 11.071 1.178 -5.634 1.00 85.06 72 ALA A CA 1
ATOM 601 C C . ALA A 1 72 ? 10.215 -0.100 -5.676 1.00 85.06 72 ALA A C 1
ATOM 603 O O . ALA A 1 72 ? 9.210 -0.183 -4.983 1.00 85.06 72 ALA A O 1
ATOM 604 N N . HIS A 1 73 ? 10.643 -1.137 -6.399 1.00 85.88 73 HIS A N 1
ATOM 605 C CA . HIS A 1 73 ? 10.015 -2.462 -6.380 1.00 85.88 73 HIS A CA 1
ATOM 606 C C . HIS A 1 73 ? 10.773 -3.446 -5.481 1.00 85.88 73 HIS A C 1
ATOM 608 O O . HIS A 1 73 ? 10.607 -4.659 -5.602 1.00 85.88 73 HIS A O 1
ATOM 614 N N . TYR A 1 74 ? 11.603 -2.939 -4.557 1.00 86.94 74 TYR A N 1
ATOM 615 C CA . TYR A 1 74 ? 12.224 -3.737 -3.501 1.00 86.94 74 TYR A CA 1
ATOM 616 C C . TYR A 1 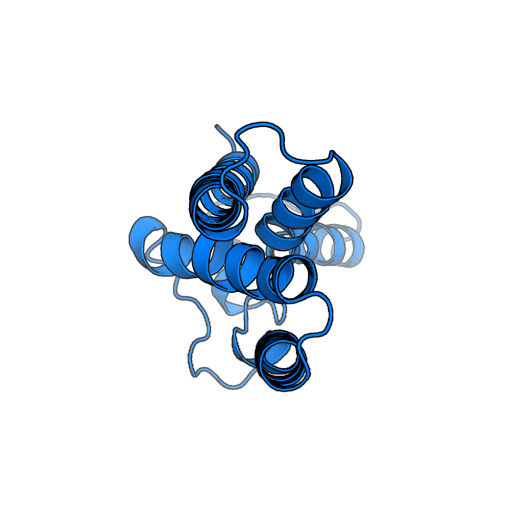74 ? 11.346 -3.733 -2.242 1.00 86.94 74 TYR A C 1
ATOM 618 O O . TYR A 1 74 ? 11.308 -2.720 -1.539 1.00 86.94 74 TYR A O 1
ATOM 626 N N . PRO A 1 75 ? 10.674 -4.842 -1.876 1.00 86.94 75 PRO A N 1
ATOM 627 C CA . PRO A 1 75 ? 9.756 -4.849 -0.737 1.00 86.94 75 PRO A CA 1
ATOM 628 C C . PRO A 1 75 ? 10.428 -4.449 0.574 1.00 86.94 75 PRO A C 1
ATOM 630 O O . PRO A 1 75 ? 9.843 -3.723 1.374 1.00 86.94 75 PRO A O 1
ATOM 633 N N . LEU A 1 76 ? 11.696 -4.836 0.765 1.00 88.44 76 LEU A N 1
ATOM 634 C CA . LEU A 1 76 ? 12.435 -4.507 1.982 1.00 88.44 76 LEU A CA 1
ATOM 635 C C . LEU A 1 76 ? 12.640 -2.999 2.185 1.00 88.44 76 LEU A C 1
ATOM 637 O O . LEU A 1 76 ? 12.744 -2.571 3.337 1.00 88.44 76 LEU A O 1
ATOM 641 N N . LEU A 1 77 ? 12.617 -2.187 1.118 1.00 89.56 77 LEU A N 1
ATOM 642 C CA . LEU A 1 77 ? 12.687 -0.723 1.214 1.00 89.56 77 LEU A CA 1
ATOM 643 C C . LEU A 1 77 ? 11.554 -0.159 2.084 1.00 89.56 77 LEU A C 1
ATOM 645 O O . LEU A 1 77 ? 11.738 0.827 2.795 1.00 89.56 77 LEU A O 1
ATOM 649 N N . TYR A 1 78 ? 10.393 -0.813 2.069 1.00 91.88 78 TYR A N 1
ATOM 650 C CA . TYR A 1 78 ? 9.181 -0.353 2.740 1.00 91.88 78 TYR A CA 1
ATOM 651 C C . TYR A 1 78 ? 8.962 -1.012 4.107 1.00 91.88 78 TYR A C 1
ATOM 653 O O . TYR A 1 78 ? 7.922 -0.808 4.736 1.00 91.88 78 TYR A O 1
ATOM 661 N N . THR A 1 79 ? 9.914 -1.810 4.603 1.00 92.12 79 THR A N 1
ATOM 662 C CA . THR A 1 79 ? 9.821 -2.448 5.931 1.00 92.12 79 THR A CA 1
ATOM 663 C C . THR A 1 79 ? 9.696 -1.464 7.102 1.00 92.12 79 THR A C 1
ATOM 665 O O . THR A 1 79 ? 8.984 -1.806 8.052 1.00 92.12 79 THR A O 1
ATOM 668 N N . PRO A 1 80 ? 10.241 -0.225 7.062 1.00 94.94 80 PRO A N 1
ATOM 669 C CA . PRO A 1 80 ? 9.989 0.753 8.120 1.00 94.94 80 PRO A CA 1
ATOM 670 C C . PRO A 1 80 ? 8.500 1.069 8.323 1.00 94.94 80 PRO A C 1
ATOM 672 O O . PRO A 1 80 ? 8.087 1.313 9.455 1.00 94.94 80 PRO A O 1
ATOM 675 N N . PHE A 1 81 ? 7.668 1.000 7.273 1.00 95.00 81 PHE A N 1
ATOM 676 C CA . PHE A 1 81 ? 6.219 1.194 7.406 1.00 95.00 81 PHE A CA 1
ATOM 677 C C . PHE A 1 81 ? 5.541 0.055 8.171 1.00 95.00 81 PHE A C 1
ATOM 679 O O . PHE A 1 81 ? 4.631 0.314 8.953 1.00 95.00 81 PHE A O 1
ATOM 686 N N . ILE A 1 82 ? 6.011 -1.186 8.005 1.00 94.12 82 ILE A N 1
ATOM 687 C CA . ILE A 1 82 ? 5.521 -2.333 8.781 1.00 94.12 82 ILE A CA 1
ATOM 688 C C . ILE A 1 82 ? 5.878 -2.146 10.257 1.00 94.12 82 ILE A C 1
ATOM 690 O O . ILE A 1 82 ? 5.017 -2.289 11.121 1.00 94.12 82 ILE A O 1
ATOM 694 N N . ILE A 1 83 ? 7.126 -1.772 10.551 1.00 94.00 83 ILE A N 1
ATOM 695 C CA . ILE A 1 83 ? 7.583 -1.520 11.926 1.00 94.00 83 ILE A CA 1
ATOM 696 C C . ILE A 1 83 ? 6.754 -0.397 12.562 1.00 94.00 83 ILE A C 1
ATOM 698 O O . ILE A 1 83 ? 6.253 -0.547 13.675 1.00 94.00 83 ILE A O 1
ATOM 702 N N . MET A 1 84 ? 6.551 0.705 11.836 1.00 93.62 84 MET A N 1
ATOM 703 C CA . MET A 1 84 ? 5.747 1.834 12.298 1.00 93.62 84 MET A CA 1
ATOM 704 C C . MET A 1 84 ? 4.283 1.445 12.536 1.00 93.62 84 MET A C 1
ATOM 706 O O . MET A 1 84 ? 3.697 1.879 13.527 1.00 93.62 84 MET A O 1
ATOM 710 N N . PHE A 1 85 ? 3.684 0.628 11.666 1.00 95.00 85 PHE A N 1
ATOM 711 C CA . PHE A 1 85 ? 2.336 0.096 11.868 1.00 95.00 85 PHE A CA 1
ATOM 712 C C . PHE A 1 85 ? 2.254 -0.746 13.145 1.00 95.00 85 PHE A C 1
ATOM 714 O O . PHE A 1 85 ? 1.399 -0.490 13.989 1.00 95.00 85 PHE A O 1
ATOM 721 N N . ILE A 1 86 ? 3.182 -1.688 13.333 1.00 94.38 86 ILE A N 1
ATOM 722 C CA . ILE A 1 86 ? 3.229 -2.553 14.518 1.00 94.38 86 ILE A CA 1
ATOM 723 C C . ILE A 1 86 ? 3.326 -1.713 15.801 1.00 94.38 86 ILE A C 1
ATOM 725 O O . ILE A 1 86 ? 2.543 -1.916 16.727 1.00 94.38 86 ILE A O 1
ATOM 729 N N . ILE A 1 87 ? 4.234 -0.732 15.845 1.00 93.88 87 ILE A N 1
ATOM 730 C CA . ILE A 1 87 ? 4.385 0.173 16.997 1.00 93.88 87 ILE A CA 1
ATOM 731 C C . ILE A 1 87 ? 3.077 0.924 17.277 1.00 93.88 87 ILE A C 1
ATOM 733 O O . ILE A 1 87 ? 2.627 0.976 18.418 1.00 93.88 87 ILE A O 1
ATOM 737 N N . ASN A 1 88 ? 2.442 1.480 16.246 1.00 93.88 88 ASN A N 1
ATOM 738 C CA . ASN A 1 88 ? 1.196 2.233 16.386 1.00 93.88 88 ASN A CA 1
ATOM 739 C C . ASN A 1 88 ? 0.022 1.371 16.867 1.00 93.88 88 ASN A C 1
ATOM 741 O O . ASN A 1 88 ? -0.791 1.844 17.661 1.00 93.88 88 ASN A O 1
ATOM 745 N N . VAL A 1 89 ? -0.042 0.101 16.454 1.00 91.44 89 VAL A N 1
ATOM 746 C CA . VAL A 1 89 ? -1.011 -0.867 16.986 1.00 91.44 89 VAL A CA 1
ATOM 747 C C . VAL A 1 89 ? -0.769 -1.112 18.476 1.00 91.44 89 VAL A C 1
ATOM 749 O O . VAL A 1 89 ? -1.710 -1.012 19.259 1.00 91.44 89 VAL A O 1
ATOM 752 N N . PHE A 1 90 ? 0.477 -1.369 18.890 1.00 92.94 90 PHE A N 1
ATOM 753 C CA . PHE A 1 90 ? 0.800 -1.628 20.299 1.00 92.94 90 PHE A CA 1
ATOM 754 C C . PHE A 1 90 ? 0.596 -0.413 21.209 1.00 92.94 90 PHE A C 1
ATOM 756 O O . PHE A 1 90 ? 0.167 -0.566 22.349 1.00 92.94 90 PHE A O 1
ATOM 763 N N . LEU A 1 91 ? 0.886 0.790 20.715 1.00 93.06 91 LEU A N 1
ATOM 764 C CA . LEU A 1 91 ? 0.722 2.035 21.468 1.00 93.06 91 LEU A CA 1
ATOM 765 C C . LEU A 1 91 ? -0.701 2.613 21.377 1.00 93.06 91 LEU A C 1
ATOM 767 O O . LEU A 1 91 ? -0.972 3.648 21.981 1.00 93.06 91 LEU A O 1
ATOM 771 N N . GLY A 1 92 ? -1.601 1.988 20.608 1.00 83.38 92 GLY A N 1
ATOM 772 C CA . GLY A 1 92 ? -2.966 2.477 20.387 1.00 83.38 92 GLY A CA 1
ATOM 773 C C . GLY A 1 92 ? -3.043 3.813 19.635 1.00 83.38 92 GLY A C 1
ATOM 774 O O . GLY A 1 92 ? -4.072 4.484 19.671 1.00 83.38 92 GLY A O 1
ATOM 775 N N . SER A 1 93 ? -1.969 4.219 18.956 1.00 83.56 93 SER A N 1
ATOM 776 C CA . SER A 1 93 ? -1.874 5.509 18.272 1.00 83.56 93 SER A CA 1
ATOM 777 C C . SER A 1 93 ? -2.174 5.347 16.785 1.00 83.56 93 SER A C 1
ATOM 779 O O . SER A 1 93 ? -1.372 4.800 16.041 1.00 83.56 93 SER A O 1
ATOM 781 N N . ASN A 1 94 ? -3.329 5.835 16.326 1.00 85.88 94 ASN A N 1
ATOM 782 C CA . ASN A 1 94 ? -3.688 5.934 14.900 1.00 85.88 94 ASN A CA 1
ATOM 783 C C . ASN A 1 94 ? -3.374 4.678 14.034 1.00 85.88 94 ASN A C 1
ATOM 785 O O . ASN A 1 94 ? -2.742 4.797 12.974 1.00 85.88 94 ASN A O 1
ATOM 789 N N . PRO A 1 95 ? -3.825 3.466 14.423 1.00 88.19 95 PRO A N 1
ATOM 790 C CA . PRO A 1 95 ? -3.523 2.230 13.689 1.00 88.19 95 PRO A CA 1
ATOM 791 C C . PRO A 1 95 ? -4.071 2.239 12.252 1.00 88.19 95 PRO A C 1
ATOM 793 O O . PRO A 1 95 ? -3.436 1.714 11.341 1.00 88.19 95 PRO A O 1
ATOM 796 N N . LEU A 1 96 ? -5.203 2.912 12.021 1.00 93.88 96 LEU A N 1
ATOM 797 C CA . LEU A 1 96 ? -5.795 3.053 10.689 1.00 93.88 96 LEU A CA 1
ATOM 798 C C . LEU A 1 96 ? -4.926 3.866 9.733 1.00 93.88 96 LEU A C 1
ATOM 800 O O . LEU A 1 96 ? -4.805 3.508 8.572 1.00 93.88 96 LEU A O 1
ATOM 804 N N . ILE A 1 97 ? -4.289 4.939 10.201 1.00 93.19 97 ILE A N 1
ATOM 805 C CA . ILE A 1 97 ? -3.421 5.750 9.336 1.00 93.19 97 ILE A CA 1
ATOM 806 C C . ILE A 1 97 ? -2.124 4.997 9.042 1.00 93.19 97 ILE A C 1
ATOM 808 O O . ILE A 1 97 ? -1.646 4.985 7.909 1.00 93.19 97 ILE A O 1
ATOM 812 N N . SER A 1 98 ? -1.560 4.345 10.057 1.00 94.12 98 SER A N 1
ATOM 813 C CA . SER A 1 98 ? -0.269 3.672 9.927 1.00 94.12 98 SER A CA 1
ATOM 814 C C . SER A 1 98 ? -0.320 2.381 9.103 1.00 94.12 98 SER A C 1
ATOM 816 O O . SER A 1 98 ? 0.702 2.006 8.534 1.00 94.12 98 SER A O 1
ATOM 818 N N . VAL A 1 99 ? -1.489 1.740 8.961 1.00 96.00 99 VAL A N 1
ATOM 819 C CA . VAL A 1 99 ? -1.650 0.548 8.108 1.00 96.00 99 VAL A CA 1
ATOM 820 C C . VAL A 1 99 ? -1.765 0.879 6.614 1.00 96.00 99 VAL A C 1
ATOM 822 O O . VAL A 1 99 ? -1.473 0.023 5.783 1.00 96.00 99 VAL A O 1
ATOM 825 N N . ILE A 1 100 ? -2.135 2.114 6.245 1.00 97.38 100 ILE A N 1
ATOM 826 C CA . ILE A 1 100 ? -2.292 2.540 4.841 1.00 97.38 100 ILE A CA 1
ATOM 827 C C . ILE A 1 100 ? -1.067 2.213 3.976 1.00 97.38 100 ILE A C 1
ATOM 829 O O . ILE A 1 100 ? -1.253 1.554 2.954 1.00 97.38 100 ILE A O 1
ATOM 833 N N . PRO A 1 101 ? 0.1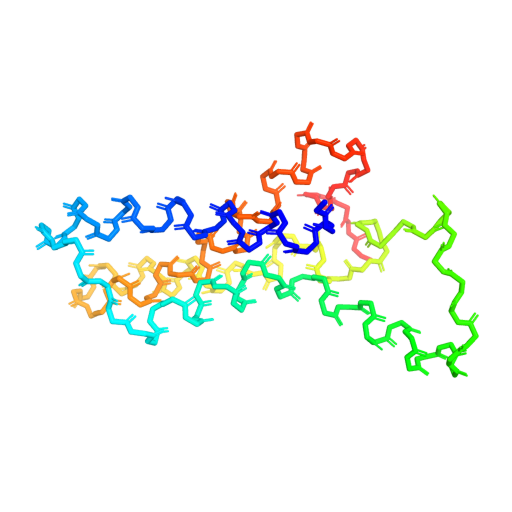70 2.634 4.324 1.00 96.56 101 PRO A N 1
ATOM 834 C CA . PRO A 1 101 ? 1.336 2.328 3.499 1.00 96.56 101 PRO A CA 1
ATOM 835 C C . PRO A 1 101 ? 1.574 0.823 3.364 1.00 96.56 101 PRO A C 1
ATOM 837 O O . PRO A 1 101 ? 1.981 0.367 2.300 1.00 96.56 101 PRO A O 1
ATOM 840 N N . VAL A 1 102 ? 1.271 0.040 4.405 1.00 96.62 102 VAL A N 1
ATOM 841 C CA . VAL A 1 102 ? 1.404 -1.420 4.362 1.00 96.62 102 VAL A CA 1
ATOM 842 C C . VAL A 1 102 ? 0.417 -2.013 3.357 1.00 96.62 102 VAL A C 1
ATOM 844 O O . VAL A 1 102 ? 0.816 -2.778 2.484 1.00 96.62 102 VAL A O 1
ATOM 847 N N . ILE A 1 103 ? -0.859 -1.627 3.429 1.00 97.50 103 ILE A N 1
ATOM 848 C CA . ILE A 1 103 ? -1.881 -2.127 2.503 1.00 97.50 103 ILE A CA 1
ATOM 849 C C . ILE A 1 103 ? -1.625 -1.644 1.082 1.00 97.50 103 ILE A C 1
ATOM 851 O O . ILE A 1 103 ? -1.626 -2.461 0.170 1.00 97.50 103 ILE A O 1
ATOM 855 N N . GLY A 1 104 ? -1.365 -0.354 0.884 1.00 96.88 104 GLY A N 1
ATOM 856 C CA . GLY A 1 104 ? -1.158 0.202 -0.449 1.00 96.88 104 GLY A CA 1
ATOM 857 C C . GLY A 1 104 ? 0.024 -0.452 -1.157 1.00 96.88 104 GLY A C 1
ATOM 858 O O . GLY A 1 104 ? -0.141 -1.020 -2.234 1.00 96.88 104 GLY A O 1
ATOM 859 N N . ILE A 1 105 ? 1.196 -0.451 -0.521 1.00 95.31 105 ILE A N 1
ATOM 860 C CA . ILE A 1 105 ? 2.427 -0.937 -1.151 1.00 95.31 105 ILE A CA 1
ATOM 861 C C . ILE A 1 105 ? 2.435 -2.466 -1.255 1.00 95.31 105 ILE A C 1
ATOM 863 O O . ILE A 1 105 ? 2.642 -3.012 -2.333 1.00 95.31 105 ILE A O 1
ATOM 867 N N . TYR A 1 106 ? 2.198 -3.191 -0.160 1.00 93.69 106 TYR A N 1
ATOM 868 C CA . TYR A 1 106 ? 2.380 -4.645 -0.188 1.00 93.69 106 TYR A CA 1
ATOM 869 C C . TYR A 1 106 ? 1.187 -5.374 -0.792 1.00 93.69 106 TYR A C 1
ATOM 871 O O . TYR A 1 106 ? 1.378 -6.328 -1.541 1.00 93.69 106 TYR A O 1
ATOM 879 N N . PHE A 1 107 ? -0.034 -4.941 -0.482 1.00 92.06 107 PHE A N 1
ATOM 880 C CA . PHE A 1 107 ? -1.241 -5.652 -0.897 1.00 92.06 107 PHE A CA 1
ATOM 881 C C . PHE A 1 107 ? -1.894 -5.043 -2.137 1.00 92.06 107 PHE A C 1
ATOM 883 O O . PHE A 1 107 ? -2.422 -5.792 -2.945 1.00 92.06 107 PHE A O 1
ATOM 890 N N . GLY A 1 108 ? -1.847 -3.721 -2.315 1.00 92.12 108 GLY A N 1
ATOM 891 C CA . GLY A 1 108 ? -2.364 -3.040 -3.504 1.00 92.12 108 GLY A CA 1
ATOM 892 C C . GLY A 1 108 ? -1.414 -3.112 -4.700 1.00 92.12 108 GLY A C 1
ATOM 893 O O . GLY A 1 108 ? -1.866 -3.257 -5.835 1.00 92.12 108 GLY A O 1
ATOM 894 N N . HIS A 1 109 ? -0.104 -3.065 -4.442 1.00 91.94 109 HIS A N 1
ATOM 895 C CA . HIS A 1 109 ? 0.925 -3.087 -5.479 1.00 91.94 109 HIS A CA 1
ATOM 896 C C . HIS A 1 109 ? 1.596 -4.462 -5.597 1.00 91.94 109 HIS A C 1
ATOM 898 O O . HIS A 1 109 ? 1.284 -5.238 -6.501 1.00 91.94 109 HIS A O 1
ATOM 904 N N . PHE A 1 110 ? 2.460 -4.817 -4.639 1.00 90.31 110 PHE A N 1
ATOM 905 C CA . PHE A 1 110 ? 3.373 -5.954 -4.780 1.00 90.31 110 PHE A CA 1
ATOM 906 C C . PHE A 1 110 ? 2.693 -7.323 -4.855 1.00 90.31 110 PHE A C 1
ATOM 908 O O . PHE A 1 110 ? 3.133 -8.204 -5.596 1.00 90.31 110 PHE A O 1
ATOM 915 N N . LEU A 1 111 ? 1.612 -7.544 -4.114 1.00 89.19 111 LEU A N 1
ATOM 916 C CA . LEU A 1 111 ? 0.892 -8.810 -4.190 1.00 89.19 111 LEU A CA 1
ATOM 917 C C . LEU A 1 111 ? 0.372 -9.063 -5.612 1.00 89.19 111 LEU A C 1
ATOM 919 O O . LEU A 1 111 ? 0.551 -10.152 -6.152 1.00 89.19 111 LEU A O 1
ATOM 923 N N . PHE A 1 112 ? -0.225 -8.048 -6.236 1.00 86.50 112 PHE A N 1
ATOM 924 C CA . PHE A 1 112 ? -0.796 -8.181 -7.573 1.00 86.50 112 PHE A CA 1
ATOM 925 C C . PHE A 1 112 ? 0.264 -8.206 -8.663 1.00 86.50 112 PHE A C 1
ATOM 927 O O . PHE A 1 112 ? 0.120 -8.990 -9.593 1.00 86.50 112 PHE A O 1
ATOM 934 N N . ASP A 1 113 ? 1.360 -7.466 -8.520 1.00 82.81 113 ASP A N 1
ATOM 935 C CA . ASP A 1 113 ? 2.509 -7.613 -9.419 1.00 82.81 113 ASP A CA 1
ATOM 936 C C . ASP A 1 113 ? 3.106 -9.022 -9.367 1.00 82.81 113 ASP A C 1
ATOM 938 O O . ASP A 1 113 ? 3.437 -9.596 -10.405 1.00 82.81 113 ASP A O 1
ATOM 942 N N . THR A 1 114 ? 3.164 -9.627 -8.177 1.00 80.81 114 THR A N 1
ATOM 943 C CA . THR A 1 114 ? 3.628 -11.013 -8.012 1.00 80.81 114 THR A CA 1
ATOM 944 C C . THR A 1 114 ? 2.691 -12.014 -8.695 1.00 80.81 114 THR A C 1
ATOM 946 O O . THR A 1 114 ? 3.161 -12.980 -9.291 1.00 80.81 114 THR A O 1
ATOM 949 N N . ILE A 1 115 ? 1.373 -11.806 -8.614 1.00 80.56 115 ILE A N 1
ATOM 950 C CA . ILE A 1 115 ? 0.371 -12.743 -9.147 1.00 80.56 115 ILE A CA 1
ATOM 951 C C . ILE A 1 115 ? 0.146 -12.554 -10.654 1.00 80.56 115 ILE A C 1
ATOM 953 O O . ILE A 1 115 ? -0.012 -13.536 -11.376 1.00 80.56 115 ILE A O 1
ATOM 957 N N . ALA A 1 116 ? 0.081 -11.308 -11.127 1.00 73.31 116 ALA A N 1
ATOM 958 C CA . ALA A 1 116 ? -0.443 -10.972 -12.448 1.00 73.31 116 ALA A CA 1
ATOM 959 C C . ALA A 1 116 ? 0.637 -10.681 -13.495 1.00 73.31 116 ALA A C 1
ATOM 961 O O . ALA A 1 116 ? 0.398 -10.922 -14.677 1.00 73.31 116 ALA A O 1
ATOM 962 N N . CYS A 1 117 ? 1.802 -10.156 -13.100 1.00 60.88 117 CYS A N 1
ATOM 963 C CA . CYS A 1 117 ? 2.763 -9.642 -14.075 1.00 60.88 117 CYS A CA 1
ATOM 964 C C . CYS A 1 117 ? 3.809 -10.675 -14.506 1.00 60.88 117 CYS A C 1
ATOM 966 O O . CYS A 1 117 ? 4.386 -10.496 -15.572 1.00 60.88 117 CYS A O 1
ATOM 968 N N . GLY A 1 118 ? 4.079 -11.739 -13.735 1.00 55.03 118 GLY A N 1
ATOM 969 C CA . GLY A 1 118 ? 5.141 -12.726 -14.035 1.00 55.03 118 GLY A CA 1
ATOM 970 C C . GLY A 1 118 ? 6.574 -12.156 -13.997 1.00 55.03 118 GLY A C 1
ATOM 971 O O . GLY A 1 118 ? 7.538 -12.879 -13.751 1.00 55.03 118 GLY A O 1
ATOM 972 N N . ASP A 1 119 ? 6.691 -10.843 -14.157 1.00 57.03 119 ASP A N 1
ATOM 973 C CA . ASP A 1 119 ? 7.854 -9.999 -13.996 1.00 57.03 119 ASP A CA 1
ATOM 974 C C . ASP A 1 119 ? 8.084 -9.754 -12.509 1.00 57.03 119 ASP A C 1
ATOM 97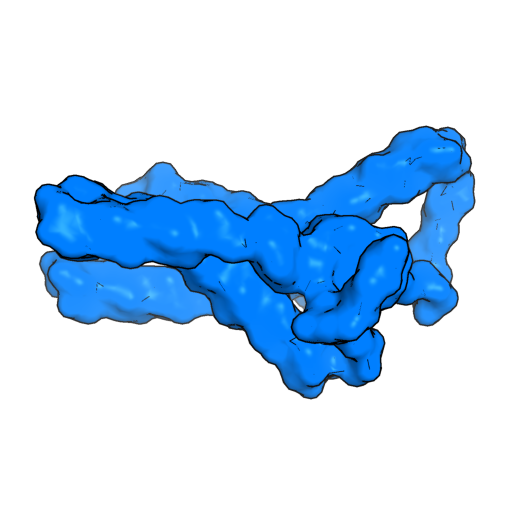6 O O . ASP A 1 119 ? 7.494 -8.877 -11.875 1.00 57.03 119 ASP A O 1
ATOM 980 N N . GLY A 1 120 ? 8.886 -10.653 -11.951 1.00 56.62 120 GLY A N 1
ATOM 981 C CA . GLY A 1 120 ? 9.178 -10.789 -10.537 1.00 56.62 120 GLY A CA 1
ATOM 982 C C . GLY A 1 120 ? 9.549 -9.493 -9.823 1.00 56.62 120 GLY A C 1
ATOM 983 O O . GLY A 1 120 ? 10.417 -8.725 -10.228 1.00 56.62 120 GLY A O 1
ATOM 984 N N . ILE A 1 121 ? 8.935 -9.337 -8.661 1.00 68.38 121 ILE A N 1
ATOM 985 C CA . ILE A 1 121 ? 9.365 -8.415 -7.619 1.00 68.38 121 ILE A CA 1
ATOM 986 C C . ILE A 1 121 ? 10.675 -8.915 -7.021 1.00 68.38 121 ILE A C 1
ATOM 988 O O . ILE A 1 121 ? 10.899 -10.122 -6.870 1.00 68.38 121 ILE A O 1
ATOM 992 N N . MET A 1 122 ? 11.536 -7.987 -6.620 1.00 67.62 122 MET A N 1
ATOM 993 C CA . MET A 1 122 ? 12.802 -8.287 -5.961 1.00 67.62 122 MET A CA 1
ATOM 994 C C . MET A 1 122 ? 12.603 -8.729 -4.497 1.00 67.62 122 MET A C 1
ATOM 996 O O . MET A 1 122 ? 13.142 -8.129 -3.578 1.00 67.62 122 MET A O 1
ATOM 1000 N N . TRP A 1 123 ? 11.861 -9.811 -4.246 1.00 68.94 123 TRP A N 1
ATOM 1001 C CA . TRP A 1 123 ? 11.638 -10.347 -2.892 1.00 68.94 123 TRP A CA 1
ATOM 1002 C C . TRP A 1 123 ? 12.926 -10.808 -2.180 1.00 68.94 123 TRP A C 1
ATOM 1004 O O . TRP A 1 123 ? 12.928 -10.963 -0.963 1.00 68.94 123 TRP A O 1
ATOM 1014 N N . GLY A 1 124 ? 14.024 -11.008 -2.918 1.00 58.88 124 GLY A N 1
ATOM 1015 C CA . GLY A 1 124 ? 15.323 -11.399 -2.354 1.00 58.88 124 GLY A CA 1
ATOM 1016 C C . GLY A 1 124 ? 16.520 -11.210 -3.288 1.00 58.88 124 GLY A C 1
ATOM 1017 O O . GLY A 1 124 ? 17.574 -11.794 -3.051 1.00 58.88 124 GLY A O 1
ATOM 1018 N N . LYS A 1 125 ? 16.375 -10.435 -4.371 1.00 55.78 125 LYS A N 1
ATOM 1019 C CA . LYS A 1 125 ? 17.527 -10.040 -5.191 1.00 55.78 125 LYS A CA 1
ATOM 1020 C C . LYS A 1 125 ? 18.178 -8.836 -4.514 1.00 55.78 125 LYS A C 1
ATOM 1022 O O . LYS A 1 125 ? 17.509 -7.824 -4.340 1.00 55.78 125 LYS A O 1
ATOM 1027 N N . ASN A 1 126 ? 19.445 -8.955 -4.117 1.00 50.22 126 ASN A N 1
ATOM 1028 C CA . ASN A 1 126 ? 20.213 -7.786 -3.686 1.00 50.22 126 ASN A CA 1
ATOM 1029 C C . ASN A 1 126 ? 20.285 -6.784 -4.858 1.00 50.22 126 ASN A C 1
ATOM 1031 O O . ASN A 1 126 ? 20.565 -7.237 -5.973 1.00 50.22 126 ASN A O 1
ATOM 1035 N N . PRO A 1 127 ? 20.012 -5.485 -4.627 1.00 50.72 127 PRO A N 1
ATOM 1036 C CA . PRO A 1 127 ? 20.194 -4.447 -5.639 1.00 50.72 127 PRO A CA 1
ATOM 1037 C C . PRO A 1 127 ? 21.659 -4.296 -6.065 1.00 50.72 127 PRO A C 1
ATOM 1039 O O . PRO A 1 127 ? 22.559 -4.588 -5.239 1.00 50.72 127 PRO A O 1
#

Foldseek 3Di:
DDPLVQLLVFLCVVLLVVVCVVPVDNDDDVVLSVLLSCLSCVLVCVVVVVCVVVVNPDDPDPPPLCLVVPPSLAVVVCVVLVVQLVVCVVVVHCNSNSCSNVSNNVGSHQVCCCVPVVSDHPPPDDD

Mean predicted aligned error: 6.48 Å

Secondary structure (DSSP, 8-state):
--HHHHHHHHHHHHHHHHHHHHHS-S---HHHHHHHHHHHHTGGGHHHHHHHHTTT-----TT--HHHH-GGG-GGGGHHHHHHHHHHHHTTS-HHHHHHHHIIIIIIIIHHIIIII-S---SS---

pLDDT: mean 83.67, std 14.57, range [44.41, 98.0]

Sequence (127 aa):
MSRTEQHAAFGFLIYYSIYILWTGSFIMPSYYISSIIFFSICPDLDAIVFYIRKKGKFKLDTEFQHHFSSIAHYPLLYTPFIIMFIINVFLGSNPLISVIPVIGIYFGHFLFDTIACGDGIMWGKNP

Solvent-accessible surface area (backbone atoms only — not comparable to full-atom values): 6963 Å² total; per-residue (Å²): 131,56,72,61,56,49,17,23,49,44,8,38,56,56,46,52,52,52,46,29,74,74,68,75,43,91,79,74,60,65,70,59,55,55,47,18,34,49,31,9,35,48,46,65,52,50,57,55,56,51,31,59,76,49,72,69,69,62,72,94,47,98,77,71,59,50,39,74,71,34,72,58,36,26,62,74,75,54,45,66,42,50,54,51,22,54,51,21,53,74,69,70,48,61,45,73,68,38,40,32,53,42,40,3,36,49,57,10,26,50,48,47,38,56,72,71,60,77,57,52,56,32,85,80,61,82,131